Protein AF-A0A941WP79-F1 (afdb_monomer_lite)

Structure (mmCIF, N/CA/C/O backbone):
data_AF-A0A941WP79-F1
#
_entry.id   AF-A0A941WP79-F1
#
loop_
_atom_site.group_PDB
_atom_site.id
_atom_site.type_symbol
_atom_site.label_atom_id
_atom_site.label_alt_id
_atom_site.label_comp_id
_atom_site.label_asym_id
_atom_site.label_entity_id
_atom_site.label_seq_id
_atom_site.pdbx_PDB_ins_code
_atom_site.Cartn_x
_atom_site.Cartn_y
_atom_site.Cartn_z
_atom_site.occupancy
_atom_site.B_iso_or_equiv
_atom_site.auth_seq_id
_atom_site.auth_comp_id
_atom_site.auth_asym_id
_atom_site.auth_atom_id
_atom_site.pdbx_PDB_model_num
ATOM 1 N N . MET A 1 1 ? 12.451 -3.506 -22.583 1.00 62.75 1 MET A N 1
ATOM 2 C CA . MET A 1 1 ? 11.706 -4.608 -21.933 1.00 62.75 1 MET A CA 1
ATOM 3 C C . MET A 1 1 ? 11.868 -4.623 -20.407 1.00 62.75 1 MET A C 1
ATOM 5 O O . MET A 1 1 ? 10.863 -4.751 -19.727 1.00 62.75 1 MET A O 1
ATOM 9 N N . SER A 1 2 ? 13.070 -4.418 -19.842 1.00 72.25 2 SER A N 1
ATOM 10 C CA . SER A 1 2 ? 13.286 -4.489 -18.376 1.00 72.25 2 SER A CA 1
ATOM 11 C C . SER A 1 2 ? 12.731 -3.325 -17.534 1.00 72.25 2 SER A C 1
ATOM 13 O O . SER A 1 2 ? 12.402 -3.535 -16.374 1.00 72.25 2 SER A O 1
ATOM 15 N N . MET A 1 3 ? 12.575 -2.116 -18.088 1.00 82.56 3 MET A N 1
ATOM 16 C CA . MET A 1 3 ? 12.105 -0.941 -17.323 1.00 82.56 3 MET A CA 1
ATOM 17 C C . MET A 1 3 ? 10.662 -1.095 -16.800 1.00 82.56 3 MET A C 1
ATOM 19 O O . MET A 1 3 ? 10.361 -0.699 -15.678 1.00 82.56 3 MET A O 1
ATOM 23 N N . TYR A 1 4 ? 9.772 -1.713 -17.585 1.00 89.06 4 TYR A N 1
ATOM 24 C CA . TYR A 1 4 ? 8.365 -1.903 -17.204 1.00 89.06 4 TYR A CA 1
ATOM 25 C C . TYR A 1 4 ? 8.201 -2.809 -15.979 1.00 89.06 4 TYR A C 1
ATOM 27 O O . TYR A 1 4 ? 7.352 -2.548 -15.130 1.00 89.06 4 TYR A O 1
ATOM 35 N N . TRP A 1 5 ? 9.053 -3.828 -15.845 1.00 89.00 5 TRP A N 1
ATOM 36 C CA . TRP A 1 5 ? 9.038 -4.748 -14.706 1.00 89.00 5 TRP A CA 1
ATOM 37 C C . TRP A 1 5 ? 9.399 -4.062 -13.389 1.00 89.00 5 TRP A C 1
ATOM 39 O O . TRP A 1 5 ? 8.803 -4.362 -12.358 1.00 89.00 5 TRP A O 1
ATOM 49 N N . ILE A 1 6 ? 10.325 -3.100 -13.428 1.00 88.50 6 ILE A N 1
ATOM 50 C CA . ILE A 1 6 ? 10.735 -2.325 -12.249 1.00 88.50 6 ILE A CA 1
ATOM 51 C C . ILE A 1 6 ? 9.580 -1.443 -11.767 1.00 88.50 6 ILE A C 1
ATOM 53 O O . ILE A 1 6 ? 9.291 -1.398 -10.574 1.00 88.50 6 ILE A O 1
ATOM 57 N N . ILE A 1 7 ? 8.883 -0.782 -12.695 1.00 92.50 7 ILE A N 1
ATOM 58 C CA . ILE A 1 7 ? 7.725 0.062 -12.374 1.00 92.50 7 ILE A CA 1
ATOM 59 C C . ILE A 1 7 ? 6.574 -0.797 -11.835 1.00 92.50 7 ILE A C 1
ATOM 61 O O . ILE A 1 7 ? 5.958 -0.432 -10.837 1.00 92.50 7 ILE A O 1
ATOM 65 N N . PHE A 1 8 ? 6.322 -1.960 -12.442 1.00 93.44 8 PHE A N 1
ATOM 66 C CA . PHE A 1 8 ? 5.296 -2.898 -11.988 1.00 93.44 8 PHE A CA 1
ATOM 67 C C . PHE A 1 8 ? 5.563 -3.400 -10.564 1.00 93.44 8 PHE A C 1
ATOM 69 O O . PHE A 1 8 ? 4.679 -3.333 -9.713 1.00 93.44 8 PHE A O 1
ATOM 76 N N . ILE A 1 9 ? 6.794 -3.836 -10.278 1.00 93.88 9 ILE A N 1
ATOM 77 C CA . ILE A 1 9 ? 7.200 -4.276 -8.936 1.00 93.88 9 ILE A CA 1
ATOM 78 C C . ILE A 1 9 ? 7.127 -3.118 -7.936 1.00 93.88 9 ILE A C 1
ATOM 80 O O . ILE A 1 9 ? 6.625 -3.303 -6.829 1.00 93.88 9 ILE A O 1
ATOM 84 N N . GLY A 1 10 ? 7.558 -1.915 -8.324 1.00 94.94 10 GLY A N 1
ATOM 85 C CA . GLY A 1 10 ? 7.466 -0.724 -7.479 1.00 94.94 10 GLY A CA 1
ATOM 86 C C . GLY A 1 10 ? 6.024 -0.394 -7.088 1.00 94.94 10 GLY A C 1
ATOM 87 O O . GLY A 1 10 ? 5.732 -0.211 -5.906 1.00 94.94 10 GLY A O 1
ATOM 88 N N . PHE A 1 11 ? 5.103 -0.389 -8.056 1.00 94.00 11 PHE A N 1
ATOM 89 C CA . PHE A 1 11 ? 3.678 -0.175 -7.794 1.00 94.00 11 PHE A CA 1
ATOM 90 C C . PHE A 1 11 ? 3.057 -1.308 -6.976 1.00 94.00 11 PHE A C 1
ATOM 92 O O . PHE A 1 11 ? 2.324 -1.026 -6.034 1.00 94.00 11 PHE A O 1
ATOM 99 N N . ALA A 1 12 ? 3.384 -2.570 -7.265 1.00 92.62 12 ALA A N 1
ATOM 100 C CA . ALA A 1 12 ? 2.883 -3.711 -6.501 1.00 92.62 12 ALA A CA 1
ATOM 101 C C . ALA A 1 12 ? 3.295 -3.634 -5.020 1.00 92.62 12 ALA A C 1
ATOM 103 O O . ALA A 1 12 ? 2.465 -3.836 -4.129 1.00 92.62 12 ALA A O 1
ATOM 104 N N . LEU A 1 13 ? 4.554 -3.275 -4.746 1.00 93.94 13 LEU A N 1
ATOM 105 C CA . LEU A 1 13 ? 5.0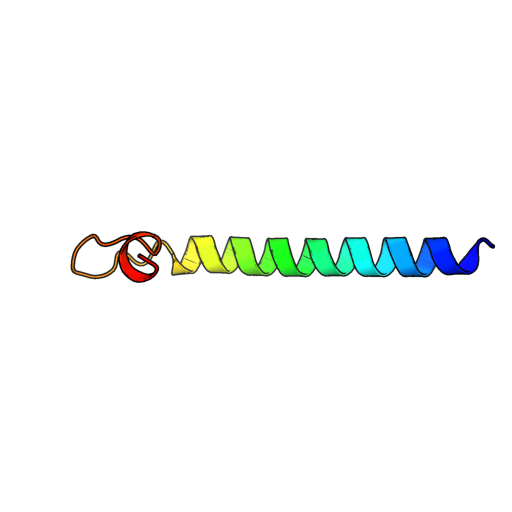59 -3.093 -3.385 1.00 93.94 13 L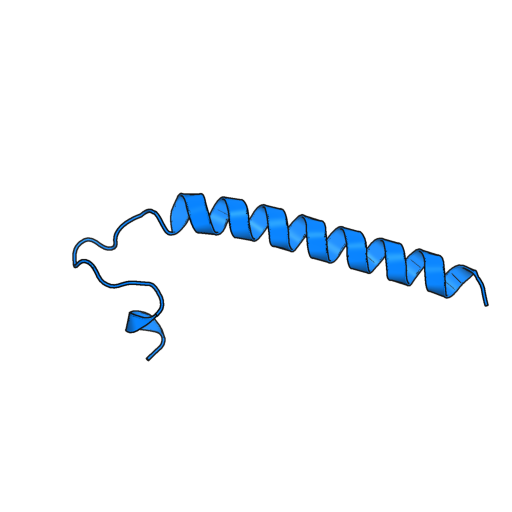EU A CA 1
ATOM 106 C C . LEU A 1 13 ? 4.401 -1.901 -2.683 1.00 93.94 13 LEU A C 1
ATOM 108 O O . LEU A 1 13 ? 4.010 -2.025 -1.522 1.00 93.94 13 LEU A O 1
ATOM 112 N N . LEU A 1 14 ? 4.223 -0.772 -3.374 1.00 93.75 14 LEU A N 1
ATOM 113 C CA . LEU A 1 14 ? 3.521 0.394 -2.829 1.00 93.75 14 LEU A CA 1
ATOM 114 C C . LEU A 1 14 ? 2.049 0.082 -2.521 1.00 93.75 14 LEU A C 1
ATOM 116 O O . LEU A 1 14 ? 1.574 0.406 -1.432 1.00 93.75 14 LEU A O 1
ATOM 120 N N . SER A 1 15 ? 1.336 -0.596 -3.422 1.00 88.19 15 SER A N 1
ATOM 121 C CA . SER A 1 15 ? -0.051 -1.027 -3.212 1.00 88.19 15 SER A CA 1
ATOM 122 C C . SER A 1 15 ? -0.178 -1.991 -2.034 1.00 88.19 15 SER A C 1
ATOM 124 O O . SER A 1 15 ? -1.100 -1.853 -1.224 1.00 88.19 15 SER A O 1
ATOM 126 N N . TRP A 1 16 ? 0.757 -2.935 -1.889 1.00 90.69 16 TRP A N 1
ATOM 127 C CA . TRP A 1 16 ? 0.778 -3.844 -0.745 1.00 90.69 16 TRP A CA 1
ATOM 128 C C . TRP A 1 16 ? 1.076 -3.109 0.565 1.00 90.69 16 TRP A C 1
ATOM 130 O O . TRP A 1 16 ? 0.391 -3.334 1.564 1.00 90.69 16 TRP A O 1
ATOM 140 N N . LEU A 1 17 ? 2.029 -2.173 0.557 1.00 91.62 17 LEU A N 1
ATOM 141 C CA . LEU A 1 17 ? 2.372 -1.364 1.724 1.00 91.62 17 LEU A CA 1
ATOM 142 C C . LEU A 1 17 ? 1.182 -0.517 2.187 1.00 91.62 17 LEU A C 1
ATOM 144 O O . LEU A 1 17 ? 0.844 -0.533 3.370 1.00 91.62 17 LEU A O 1
ATOM 148 N N . VAL A 1 18 ? 0.507 0.180 1.269 1.00 87.69 18 VAL A N 1
ATOM 149 C CA . VAL A 1 18 ? -0.690 0.971 1.587 1.00 87.69 18 VAL A CA 1
ATOM 150 C C . VAL A 1 18 ? -1.813 0.068 2.091 1.00 87.69 18 VAL A C 1
ATOM 152 O O . VAL A 1 18 ? -2.420 0.391 3.109 1.00 87.69 18 VAL A O 1
ATOM 155 N N . SER A 1 19 ? -2.034 -1.094 1.469 1.00 83.06 19 SER A N 1
ATOM 156 C CA . SER A 1 19 ? -3.045 -2.066 1.914 1.00 83.06 19 SER A CA 1
ATOM 157 C C . SER A 1 19 ? -2.753 -2.601 3.314 1.00 83.06 19 SER A C 1
ATOM 159 O O . SER A 1 19 ? -3.654 -2.679 4.143 1.00 83.06 19 SER A O 1
ATOM 161 N N . SER A 1 20 ? -1.493 -2.910 3.624 1.00 85.12 20 SER A N 1
ATOM 162 C CA . SER A 1 20 ? -1.072 -3.361 4.954 1.00 85.12 20 SER A CA 1
ATOM 163 C C . SER A 1 20 ? -1.220 -2.255 6.002 1.00 85.12 20 SER A C 1
ATOM 165 O O . SER A 1 20 ? -1.695 -2.498 7.112 1.00 85.12 20 SER A O 1
ATOM 167 N N . ARG A 1 21 ? -0.890 -1.005 5.657 1.00 84.62 21 ARG A N 1
ATOM 168 C CA . ARG A 1 21 ? -1.082 0.156 6.543 1.00 84.62 21 ARG A CA 1
ATOM 169 C C . ARG A 1 21 ? -2.564 0.422 6.787 1.00 84.62 21 ARG A C 1
ATOM 171 O O . ARG A 1 21 ? -2.953 0.646 7.934 1.00 84.62 21 ARG A O 1
ATOM 178 N N . LEU A 1 22 ? -3.382 0.348 5.738 1.00 84.50 22 LEU A N 1
ATOM 179 C CA . LEU A 1 22 ? -4.824 0.518 5.826 1.00 84.50 22 LEU A CA 1
ATOM 180 C C . LEU A 1 22 ? -5.460 -0.620 6.610 1.00 84.50 22 LEU A C 1
ATOM 182 O O . LEU A 1 22 ? -6.312 -0.330 7.426 1.00 84.50 22 LEU A O 1
ATOM 186 N N . LYS A 1 23 ? -5.023 -1.870 6.438 1.00 76.94 23 LYS A N 1
ATOM 187 C CA . LYS A 1 23 ? -5.531 -3.024 7.185 1.00 76.94 23 LYS A CA 1
ATOM 188 C C . LYS A 1 23 ? -5.130 -2.983 8.654 1.00 76.94 23 LYS A C 1
ATOM 190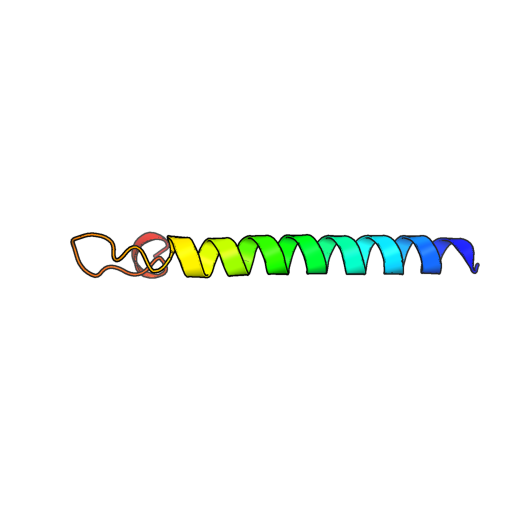 O O . LYS A 1 23 ? -5.989 -3.171 9.493 1.00 76.94 23 LYS A O 1
ATOM 195 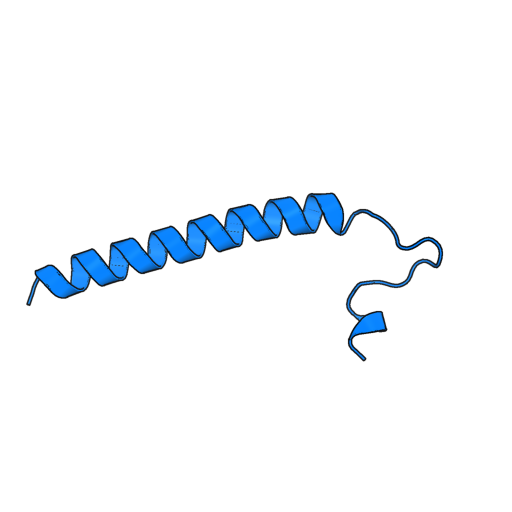N N . ASN A 1 24 ? -3.894 -2.612 8.988 1.00 79.81 24 ASN A N 1
ATOM 196 C CA . ASN A 1 24 ? -3.494 -2.381 10.382 1.00 79.81 24 ASN A CA 1
ATOM 197 C C . ASN A 1 24 ? -4.312 -1.258 11.035 1.00 79.81 24 ASN A C 1
ATOM 199 O O . ASN A 1 24 ? -4.717 -1.354 12.194 1.00 79.81 24 ASN A O 1
ATOM 203 N N . LYS A 1 25 ? -4.576 -0.181 10.283 1.00 73.56 25 LYS A N 1
ATOM 204 C CA . LYS A 1 25 ? -5.464 0.891 10.732 1.00 73.56 25 LYS A CA 1
ATOM 205 C C . LYS A 1 25 ? -6.900 0.371 10.827 1.00 73.56 25 LYS A C 1
ATOM 207 O O . LYS A 1 25 ? -7.544 0.567 11.839 1.00 73.56 25 LYS A O 1
ATOM 212 N N . PHE A 1 26 ? -7.386 -0.363 9.842 1.00 74.19 26 PHE A N 1
ATOM 213 C CA . PHE A 1 26 ? -8.715 -0.942 9.847 1.00 74.19 26 PHE A CA 1
ATOM 214 C C . PHE A 1 26 ? -8.861 -1.878 11.032 1.00 74.19 26 PHE A C 1
ATOM 216 O O . PHE A 1 26 ? -9.750 -1.651 11.803 1.00 74.19 26 PHE A O 1
ATOM 223 N N . GLU A 1 27 ? -7.964 -2.810 11.326 1.00 73.50 27 GLU A N 1
ATOM 224 C CA . GLU A 1 27 ? -8.040 -3.654 12.525 1.00 73.50 27 GLU A CA 1
ATOM 225 C C . GLU A 1 27 ? -8.014 -2.843 13.828 1.00 73.50 27 GLU A C 1
ATOM 227 O O . GLU A 1 27 ? -8.760 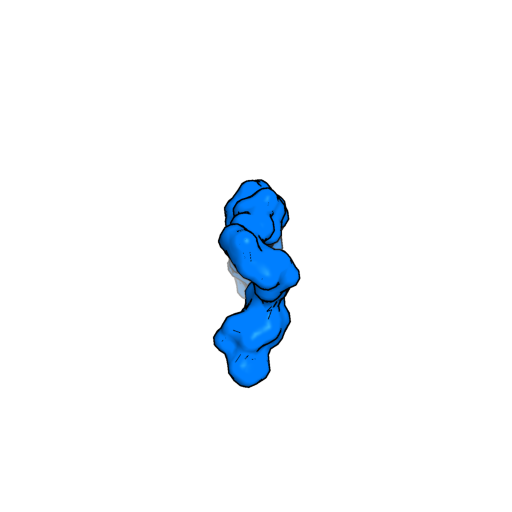-3.144 14.758 1.00 73.50 27 GLU A O 1
ATOM 232 N N . LYS A 1 28 ? -7.213 -1.773 13.897 1.00 70.44 28 LYS A N 1
ATOM 233 C CA . LYS A 1 28 ? -7.176 -0.877 15.062 1.00 70.44 28 LYS A CA 1
ATOM 234 C C . LYS A 1 28 ? -8.480 -0.084 15.247 1.00 70.44 28 LYS A C 1
ATOM 236 O O . LYS A 1 28 ? -8.900 0.110 16.381 1.00 70.44 28 LYS A O 1
ATOM 241 N N . TYR A 1 29 ? -9.107 0.365 14.160 1.00 64.25 29 TYR A N 1
ATOM 242 C CA . TYR A 1 29 ? -10.326 1.190 14.160 1.00 64.25 29 TYR A CA 1
ATOM 243 C C . TYR A 1 29 ? -11.620 0.375 13.894 1.00 64.25 29 TYR A C 1
ATOM 245 O O . TYR A 1 29 ? -12.719 0.860 14.101 1.00 64.25 29 TYR A O 1
ATOM 253 N N . SER A 1 30 ? -11.510 -0.884 13.488 1.00 61.78 30 SER A N 1
ATOM 254 C CA . SER A 1 30 ? -12.581 -1.878 13.301 1.00 61.78 30 SER A CA 1
ATOM 255 C C . SER A 1 30 ? -12.791 -2.679 14.577 1.00 61.78 30 SER A C 1
ATOM 257 O O . SER A 1 30 ? -13.838 -3.291 14.743 1.00 61.78 30 SER A O 1
ATOM 259 N N . LYS A 1 31 ? -11.817 -2.658 15.493 1.00 58.31 31 LYS A N 1
ATOM 260 C CA . LYS A 1 31 ? -12.001 -3.036 16.897 1.00 58.31 31 LYS A CA 1
ATOM 261 C C . LYS A 1 31 ? -12.686 -1.943 17.717 1.00 58.31 31 LYS A C 1
ATOM 263 O O . LYS A 1 31 ? -12.706 -2.047 18.936 1.00 58.31 31 LYS A O 1
ATOM 268 N N . ILE A 1 32 ? -13.224 -0.900 17.084 1.00 55.91 32 ILE A N 1
ATOM 269 C CA . ILE A 1 32 ? -14.218 -0.047 17.725 1.00 55.91 32 ILE A CA 1
ATOM 270 C C . ILE A 1 32 ? -15.541 -0.800 17.545 1.00 55.91 32 ILE A C 1
ATOM 272 O O . ILE A 1 32 ? -16.092 -0.764 16.442 1.00 55.91 32 ILE A O 1
ATOM 276 N N . PRO A 1 33 ? -16.024 -1.559 18.549 1.00 56.12 33 PRO A N 1
ATOM 277 C CA . PRO A 1 33 ? -17.360 -2.115 18.465 1.00 56.12 33 PRO A CA 1
ATOM 278 C C . PRO A 1 33 ? -18.298 -0.924 18.310 1.00 56.12 33 PRO A C 1
ATOM 280 O O . PRO A 1 33 ? -18.313 -0.020 19.149 1.00 56.12 33 PRO A O 1
ATOM 283 N N . MET A 1 34 ? -19.050 -0.881 17.213 1.00 55.34 34 MET A N 1
ATOM 284 C CA . MET A 1 34 ? -20.200 0.007 17.164 1.00 55.34 34 MET A CA 1
ATOM 285 C C . MET A 1 34 ? -21.043 -0.287 18.417 1.00 55.34 34 MET A C 1
ATOM 287 O O . MET A 1 34 ? -21.204 -1.463 18.757 1.00 55.34 34 MET A O 1
ATOM 291 N N . PRO A 1 35 ? -21.556 0.734 19.125 1.00 55.41 35 PRO A N 1
ATOM 292 C CA . PRO A 1 35 ? -22.223 0.578 20.424 1.00 55.41 35 PRO A CA 1
ATOM 293 C C . PRO A 1 35 ? -23.429 -0.385 20.441 1.00 55.41 35 PRO A C 1
ATOM 295 O O . PRO A 1 35 ? -23.918 -0.704 21.516 1.00 55.41 35 PRO A O 1
ATOM 298 N N . ASN A 1 36 ? -23.855 -0.901 19.280 1.00 53.25 36 ASN A N 1
ATOM 299 C CA . ASN A 1 36 ? -24.910 -1.905 19.110 1.00 53.25 36 ASN A CA 1
ATOM 300 C C . ASN A 1 36 ? -24.433 -3.283 18.591 1.00 53.25 36 ASN A C 1
ATOM 302 O O . ASN A 1 36 ? -25.257 -4.076 18.150 1.00 53.25 36 ASN A O 1
ATOM 306 N N . GLY A 1 37 ? -23.133 -3.603 18.604 1.00 59.31 37 GLY A N 1
ATOM 307 C CA . GLY A 1 37 ? -22.641 -4.943 18.230 1.00 59.31 37 GLY A CA 1
ATOM 308 C C . GLY A 1 37 ? -22.717 -5.289 16.734 1.00 59.31 37 GLY A C 1
ATOM 309 O O . GLY A 1 37 ? -22.426 -6.421 16.360 1.00 59.31 37 GLY A O 1
ATOM 310 N N . MET A 1 38 ? -23.068 -4.327 15.879 1.00 58.84 38 MET A N 1
ATOM 311 C CA . MET A 1 38 ? -23.098 -4.498 14.424 1.00 58.84 38 MET A CA 1
ATOM 312 C C . MET A 1 38 ? -21.681 -4.451 13.853 1.00 58.84 38 MET A C 1
ATOM 314 O O . MET A 1 38 ? -20.867 -3.597 14.220 1.00 58.84 38 MET A O 1
ATOM 318 N N . THR A 1 39 ? -21.377 -5.380 12.952 1.00 61.00 39 THR A N 1
ATOM 319 C CA . THR A 1 39 ? -20.090 -5.430 12.254 1.00 61.00 39 THR A CA 1
ATOM 320 C C . THR A 1 39 ? -20.176 -4.625 10.959 1.00 61.00 39 THR A C 1
ATOM 322 O O . THR A 1 39 ? -21.260 -4.401 10.438 1.00 61.00 39 THR A O 1
ATOM 325 N N . GLY A 1 40 ? -19.048 -4.193 10.382 1.00 56.88 40 GLY A N 1
ATOM 326 C CA . GLY A 1 40 ? -19.045 -3.488 9.085 1.00 56.88 40 GLY A CA 1
ATOM 327 C C . GLY A 1 40 ? -19.677 -4.275 7.921 1.00 56.88 40 GLY A C 1
ATOM 328 O O . GLY A 1 40 ? -19.885 -3.706 6.856 1.00 56.88 40 GLY A O 1
ATOM 329 N N . LYS A 1 41 ? -19.991 -5.561 8.134 1.00 57.16 41 LYS A N 1
ATOM 330 C CA . LYS A 1 41 ? -20.797 -6.401 7.248 1.00 57.16 41 LYS A CA 1
ATOM 331 C C . LYS A 1 41 ? -22.289 -6.023 7.294 1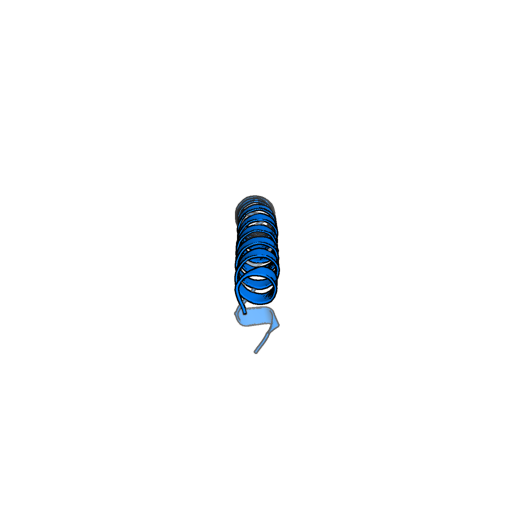.00 57.16 41 LYS A C 1
ATOM 333 O O . LYS A 1 41 ? -22.893 -5.928 6.240 1.00 57.16 41 LYS A O 1
ATOM 338 N N . ASP A 1 42 ? -22.840 -5.730 8.473 1.00 59.09 42 ASP A N 1
ATOM 339 C CA . ASP A 1 42 ? -24.257 -5.375 8.670 1.00 59.09 42 ASP A CA 1
ATOM 340 C C . ASP A 1 42 ? -24.629 -3.992 8.108 1.00 59.09 42 ASP A C 1
ATOM 342 O O . ASP A 1 42 ? -25.786 -3.740 7.809 1.00 59.09 42 ASP A O 1
ATOM 346 N N . VAL A 1 43 ? -23.662 -3.075 7.984 1.00 58.72 43 VAL A N 1
ATOM 347 C CA . VAL A 1 43 ? -23.891 -1.718 7.436 1.00 58.72 43 VAL A CA 1
ATOM 348 C C . VAL A 1 43 ? -23.845 -1.705 5.903 1.00 58.72 43 VAL A C 1
ATOM 350 O O . VAL A 1 43 ? -24.286 -0.745 5.276 1.00 58.72 43 VAL A O 1
ATOM 353 N N . ALA A 1 44 ? -23.251 -2.738 5.304 1.00 62.56 44 ALA A N 1
ATOM 354 C CA . ALA A 1 44 ? -23.074 -2.852 3.861 1.00 62.56 44 ALA A CA 1
ATOM 355 C C . ALA A 1 44 ? -24.130 -3.743 3.182 1.00 62.56 44 ALA A C 1
ATOM 357 O O . ALA A 1 44 ? -24.182 -3.741 1.951 1.00 62.56 44 ALA A O 1
ATOM 358 N N . GLU A 1 45 ? -24.921 -4.498 3.956 1.00 54.41 45 GLU A N 1
ATOM 359 C CA . GLU A 1 45 ? -26.146 -5.166 3.483 1.00 54.41 45 GLU A CA 1
ATOM 360 C C . GLU A 1 45 ? -27.329 -4.190 3.380 1.00 54.41 45 GLU A C 1
ATOM 362 O O . GLU A 1 45 ? -27.377 -3.206 4.156 1.00 54.41 45 GLU A O 1
#

pLDDT: mean 74.79, std 14.77, range [53.25, 94.94]

Radius of gyration: 16.98 Å; chains: 1; bounding box: 39×8×42 Å

Sequence (45 aa):
MSMYWIIFIGFALLSWLVSSRLKNKFEKYSKIPMPNGMTGKDVAE

Foldseek 3Di:
DPVVVVVVVVVVVVVVVVVVVVVVVCVVVQVPQDPVNDHPVNVVD

Secondary structure (DSSP, 8-state):
-HHHHHHHHHHHHHHHHHHHHHHHHHHHHHTS--TT---TTTTT-